Protein AF-A0A1Y5KPS5-F1 (afdb_monomer)

Sequence (48 aa):
MNSPEPIVIVDGARTPIGSFGGAFKDVPAHELGATAAKAALDRAGVPG

Structure (mmCIF, N/CA/C/O backbone):
data_AF-A0A1Y5KPS5-F1
#
_entry.id   AF-A0A1Y5KPS5-F1
#
loop_
_atom_site.group_PDB
_atom_site.id
_atom_site.type_symbol
_atom_site.label_atom_id
_atom_site.label_alt_id
_atom_site.label_comp_id
_atom_site.label_asym_id
_atom_site.label_entity_id
_atom_site.label_seq_id
_atom_site.pdbx_PDB_ins_code
_atom_site.Cartn_x
_atom_site.Cartn_y
_atom_site.Cartn_z
_atom_site.occupancy
_atom_site.B_iso_or_equiv
_atom_site.auth_seq_id
_atom_site.auth_comp_id
_atom_site.auth_asym_id
_atom_site.auth_atom_id
_atom_site.pdbx_PDB_model_num
ATOM 1 N N . MET A 1 1 ? 2.928 15.524 21.664 1.00 61.97 1 MET A N 1
ATOM 2 C CA . MET A 1 1 ? 2.469 14.175 22.063 1.00 61.97 1 MET A CA 1
ATOM 3 C C . MET A 1 1 ? 1.482 14.296 23.221 1.00 61.97 1 MET A C 1
ATOM 5 O O . MET A 1 1 ? 1.774 13.825 24.305 1.00 61.97 1 MET A O 1
ATOM 9 N N . ASN A 1 2 ? 0.352 14.984 23.027 1.00 70.25 2 ASN A N 1
ATOM 10 C CA . ASN A 1 2 ? -0.596 15.248 24.122 1.00 70.25 2 ASN A CA 1
ATOM 11 C C . ASN A 1 2 ? -2.059 15.157 23.658 1.00 70.25 2 ASN A C 1
ATOM 13 O O . ASN A 1 2 ? -2.911 15.909 24.126 1.00 70.25 2 ASN A O 1
ATOM 17 N N . SER A 1 3 ? -2.333 14.265 22.702 1.00 75.06 3 SER A N 1
ATOM 18 C CA . SER A 1 3 ? -3.708 13.930 22.335 1.00 75.06 3 SER A CA 1
ATOM 19 C C . SER A 1 3 ? -4.336 13.133 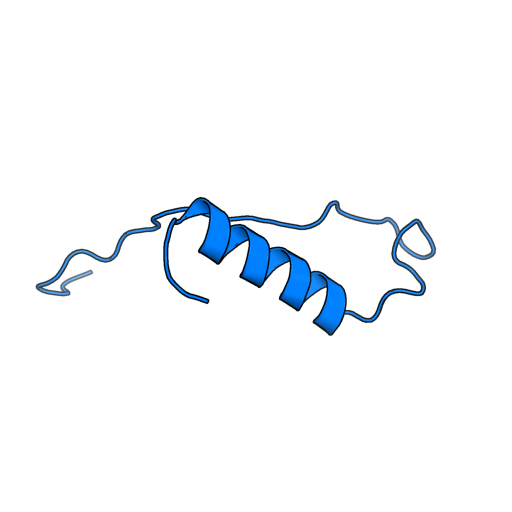23.484 1.00 75.06 3 SER A C 1
ATOM 21 O O . SER A 1 3 ? -3.691 12.200 23.967 1.00 75.06 3 SER A O 1
ATOM 23 N N . PRO A 1 4 ? -5.550 13.487 23.943 1.00 82.44 4 PRO A N 1
ATOM 24 C CA . PRO A 1 4 ? -6.241 12.750 25.003 1.00 82.44 4 PRO A CA 1
ATOM 25 C C . PRO A 1 4 ? -6.600 11.321 24.570 1.00 82.44 4 PRO A C 1
ATOM 27 O O . PRO A 1 4 ? -6.730 10.436 25.411 1.00 82.44 4 PRO A O 1
ATOM 30 N N . GLU A 1 5 ? -6.706 11.090 23.261 1.00 89.00 5 GLU A N 1
ATOM 31 C CA . GLU A 1 5 ? -6.937 9.782 22.659 1.00 89.00 5 GLU A CA 1
ATOM 32 C C . GLU A 1 5 ? -5.627 9.222 22.074 1.00 89.00 5 GLU A C 1
ATOM 34 O O . GLU A 1 5 ? -4.897 9.951 21.385 1.00 89.00 5 GLU A O 1
ATOM 39 N N . PRO A 1 6 ? -5.298 7.944 22.337 1.00 89.94 6 PRO A N 1
ATOM 40 C CA . PRO A 1 6 ? -4.087 7.322 21.820 1.00 89.94 6 PRO A CA 1
ATOM 41 C C . PRO A 1 6 ? -4.176 7.133 20.301 1.00 89.94 6 PRO A C 1
ATOM 43 O O . PRO A 1 6 ? -5.105 6.510 19.792 1.00 89.94 6 PRO A O 1
ATOM 46 N N . ILE A 1 7 ? -3.172 7.628 19.571 1.00 92.62 7 ILE A N 1
ATOM 47 C CA . ILE A 1 7 ? -3.011 7.343 18.140 1.00 92.62 7 ILE A CA 1
ATOM 48 C C . ILE A 1 7 ? -2.192 6.064 17.993 1.00 92.62 7 ILE A C 1
ATOM 50 O O . ILE A 1 7 ? -1.067 5.983 18.487 1.00 92.62 7 ILE A O 1
ATOM 54 N N . VAL A 1 8 ? -2.755 5.078 17.298 1.00 94.06 8 VAL A N 1
ATOM 5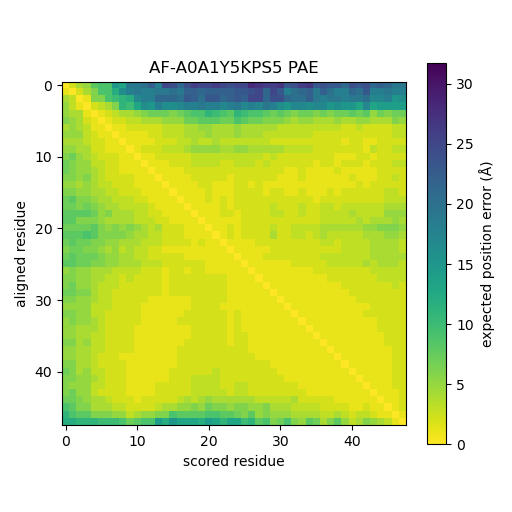5 C CA . VAL A 1 8 ? -2.151 3.756 17.101 1.00 94.06 8 VAL A CA 1
ATOM 56 C C . VAL A 1 8 ? -2.087 3.394 15.618 1.00 94.06 8 VAL A C 1
ATOM 58 O O . VAL A 1 8 ? -2.920 3.829 14.826 1.00 94.06 8 VAL A O 1
ATOM 61 N N . ILE A 1 9 ? -1.097 2.580 15.246 1.00 95.75 9 ILE A N 1
ATOM 62 C CA . ILE A 1 9 ? -1.035 1.919 13.937 1.00 95.75 9 ILE A CA 1
ATOM 63 C C . ILE A 1 9 ? -1.646 0.532 14.119 1.00 95.75 9 ILE A C 1
ATOM 65 O O . ILE A 1 9 ? -1.105 -0.273 14.873 1.00 95.75 9 ILE A O 1
ATOM 69 N N . VAL A 1 10 ? -2.779 0.280 13.464 1.00 95.75 10 VAL A N 1
ATOM 70 C CA . VAL A 1 10 ? -3.512 -0.991 13.584 1.00 95.75 10 VAL A CA 1
ATOM 71 C C . VAL A 1 10 ? -2.870 -2.077 12.720 1.00 95.75 10 VAL A C 1
ATOM 73 O O . VAL A 1 10 ? -2.593 -3.162 13.215 1.00 95.75 10 VAL A O 1
ATOM 76 N N . ASP A 1 11 ? -2.589 -1.769 11.451 1.00 97.81 11 ASP A N 1
ATOM 77 C CA . ASP A 1 11 ? -1.826 -2.620 10.531 1.00 97.81 11 ASP A CA 1
ATOM 78 C C . ASP A 1 11 ? -1.282 -1.775 9.356 1.00 97.81 11 ASP A C 1
ATOM 80 O O . ASP A 1 11 ? -1.513 -0.564 9.280 1.00 97.81 11 ASP A O 1
ATOM 84 N N . GLY A 1 12 ? -0.559 -2.402 8.426 1.00 97.31 12 GLY A N 1
ATOM 85 C CA . GLY A 1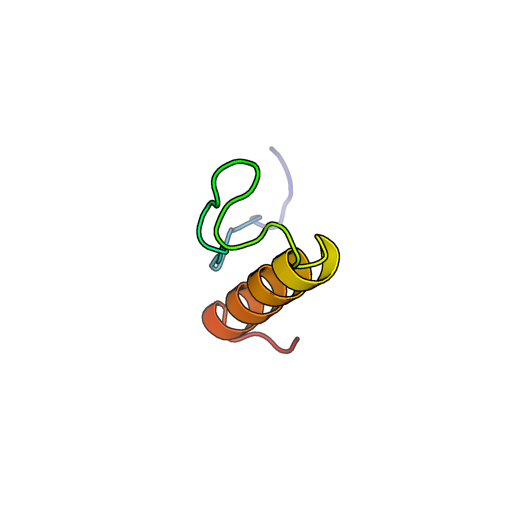 12 ? -0.072 -1.804 7.194 1.00 97.31 12 GLY A CA 1
ATOM 86 C C . GLY A 1 12 ? 0.230 -2.823 6.091 1.00 97.31 12 GLY A C 1
ATOM 87 O O . GLY A 1 12 ? 0.463 -4.017 6.299 1.00 97.31 12 GLY A O 1
ATOM 88 N N . ALA A 1 13 ? 0.272 -2.324 4.860 1.00 98.44 13 ALA A N 1
ATOM 89 C CA . ALA A 1 13 ? 0.672 -3.094 3.695 1.00 98.44 13 ALA A CA 1
ATOM 90 C C . ALA A 1 13 ? 1.500 -2.236 2.738 1.00 98.44 13 ALA A C 1
ATOM 92 O O . ALA A 1 13 ? 1.481 -1.007 2.778 1.00 98.44 13 ALA A O 1
ATOM 93 N N . ARG A 1 14 ? 2.246 -2.912 1.865 1.00 98.50 14 ARG A N 1
ATOM 94 C CA . ARG A 1 14 ? 3.022 -2.293 0.792 1.00 98.50 14 ARG A CA 1
ATOM 95 C C . ARG A 1 14 ? 3.072 -3.215 -0.411 1.00 98.50 14 ARG A C 1
ATOM 97 O O . ARG A 1 14 ? 3.000 -4.436 -0.262 1.00 98.50 14 ARG A O 1
ATOM 104 N N . THR A 1 15 ? 3.291 -2.639 -1.583 1.00 98.56 15 THR A N 1
ATOM 105 C CA . THR A 1 15 ? 3.698 -3.415 -2.753 1.00 98.56 15 THR A CA 1
ATOM 106 C C . THR A 1 15 ? 5.161 -3.871 -2.604 1.00 98.56 15 THR A C 1
ATOM 108 O O . THR A 1 15 ? 5.922 -3.336 -1.779 1.00 98.56 15 THR A O 1
ATOM 111 N N . PRO A 1 16 ? 5.610 -4.860 -3.393 1.00 98.25 16 PRO A N 1
ATOM 112 C CA . PRO A 1 16 ? 7.034 -5.082 -3.600 1.00 98.25 16 PRO A CA 1
ATOM 113 C C . PRO A 1 16 ? 7.699 -3.830 -4.191 1.00 98.25 16 PRO A C 1
ATOM 115 O O . PRO A 1 16 ? 7.040 -2.992 -4.808 1.00 98.25 16 PRO A O 1
ATOM 118 N N . ILE A 1 17 ? 9.011 -3.707 -4.001 1.00 97.88 17 ILE A N 1
ATOM 119 C CA . ILE A 1 17 ? 9.798 -2.623 -4.596 1.00 97.88 17 ILE A CA 1
ATOM 120 C C . ILE A 1 17 ? 10.321 -3.123 -5.942 1.00 97.88 17 ILE A C 1
ATOM 122 O O . ILE A 1 17 ? 10.972 -4.164 -6.001 1.00 97.88 17 ILE A O 1
ATOM 126 N N . GLY A 1 18 ? 10.016 -2.396 -7.016 1.00 96.81 18 GLY A N 1
ATOM 127 C CA . GLY A 1 18 ? 10.569 -2.655 -8.344 1.00 96.81 18 GLY A CA 1
ATOM 128 C C . GLY A 1 18 ? 11.810 -1.806 -8.605 1.00 96.81 18 GLY A C 1
ATOM 129 O O . GLY A 1 18 ? 11.861 -0.643 -8.211 1.00 96.81 18 GLY A O 1
ATOM 130 N N . SER A 1 19 ? 12.792 -2.371 -9.304 1.00 98.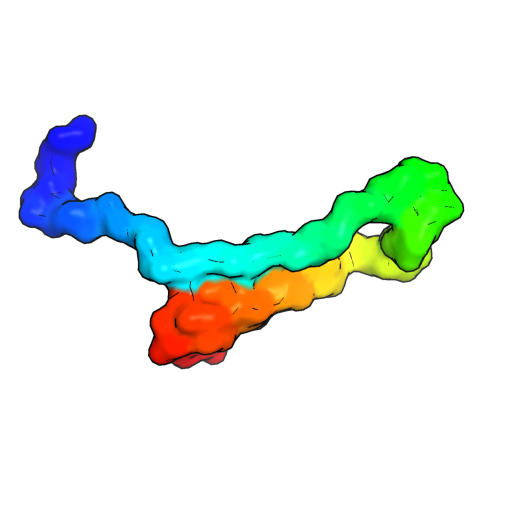12 19 SER A N 1
ATOM 131 C CA . SER A 1 19 ? 13.906 -1.598 -9.863 1.00 98.12 19 SER A CA 1
ATOM 132 C C . SER A 1 19 ? 13.432 -0.698 -11.006 1.00 98.12 19 SER A C 1
ATOM 134 O O . SER A 1 19 ? 12.411 -0.969 -11.646 1.00 98.12 19 SER A O 1
ATOM 136 N N . PHE A 1 20 ? 14.200 0.351 -11.302 1.00 97.06 20 PHE A N 1
ATOM 137 C CA . PHE A 1 20 ? 13.950 1.216 -12.453 1.00 97.06 20 PHE A CA 1
ATOM 138 C C . PHE A 1 20 ? 13.895 0.398 -13.755 1.00 97.06 20 PHE A C 1
ATOM 140 O O . PHE A 1 20 ? 14.779 -0.418 -14.011 1.00 97.06 20 PHE A O 1
ATOM 147 N N . GLY A 1 21 ? 12.835 0.579 -14.550 1.00 97.19 21 GLY A N 1
ATOM 148 C CA . GLY A 1 21 ? 12.596 -0.212 -15.764 1.00 97.19 21 GLY A CA 1
ATOM 149 C C . GLY A 1 21 ? 12.259 -1.692 -15.520 1.00 97.19 21 GLY A C 1
ATOM 150 O O . GLY A 1 21 ? 12.308 -2.480 -16.458 1.00 97.19 21 GLY A O 1
ATOM 151 N N . GLY A 1 22 ? 11.942 -2.081 -14.280 1.00 97.75 22 GLY A N 1
ATOM 152 C CA . GLY A 1 22 ? 11.665 -3.463 -13.886 1.00 97.75 22 GLY A CA 1
ATOM 153 C C . GLY A 1 22 ? 10.177 -3.820 -13.819 1.00 97.75 22 GLY A C 1
ATOM 154 O O . GLY A 1 22 ? 9.357 -3.333 -14.594 1.00 97.75 22 GLY A O 1
ATOM 155 N N . ALA A 1 23 ? 9.832 -4.676 -12.852 1.00 97.50 23 ALA A N 1
ATOM 156 C CA . ALA A 1 23 ? 8.539 -5.364 -12.746 1.00 97.50 23 ALA A CA 1
ATOM 157 C C . ALA A 1 23 ? 7.292 -4.460 -12.723 1.00 97.50 23 ALA A C 1
ATOM 159 O O . ALA A 1 23 ? 6.220 -4.906 -13.114 1.00 97.50 23 ALA A O 1
ATOM 160 N N . PHE A 1 24 ? 7.420 -3.206 -12.283 1.00 97.81 24 PHE A N 1
ATOM 161 C CA . PHE A 1 24 ? 6.301 -2.258 -12.191 1.00 97.81 24 PHE A CA 1
ATOM 162 C C . PHE A 1 24 ? 6.433 -1.068 -13.149 1.00 97.81 24 PHE A C 1
ATOM 164 O O . PHE A 1 24 ? 5.745 -0.070 -12.967 1.00 97.81 24 PHE A O 1
ATOM 171 N N . LYS A 1 25 ? 7.315 -1.139 -14.160 1.00 98.06 25 LYS A N 1
ATOM 172 C CA . LYS A 1 25 ? 7.604 -0.003 -15.057 1.00 98.06 25 LYS A CA 1
ATOM 173 C C . LYS A 1 25 ? 6.376 0.517 -15.816 1.00 98.06 25 LYS A C 1
ATOM 175 O O . LYS A 1 25 ? 6.317 1.701 -16.119 1.00 98.06 25 LYS A O 1
ATOM 180 N N . ASP A 1 26 ? 5.428 -0.371 -16.112 1.00 98.25 26 ASP A N 1
ATOM 181 C CA . ASP A 1 26 ? 4.216 -0.060 -16.875 1.00 98.25 26 ASP A CA 1
ATOM 182 C C . ASP A 1 26 ? 2.982 0.102 -15.968 1.00 98.25 26 ASP A C 1
ATOM 184 O O . ASP A 1 26 ? 1.884 0.328 -16.467 1.00 98.25 26 ASP A O 1
ATOM 188 N N . VAL A 1 27 ? 3.139 -0.020 -14.642 1.00 98.19 27 VAL A N 1
ATOM 189 C CA . VAL A 1 27 ? 2.028 0.106 -13.689 1.00 98.19 27 VAL A CA 1
ATOM 190 C C . VAL A 1 27 ? 1.936 1.556 -13.203 1.00 98.19 27 VAL A C 1
ATOM 192 O O . VAL A 1 27 ? 2.907 2.070 -12.638 1.00 98.19 27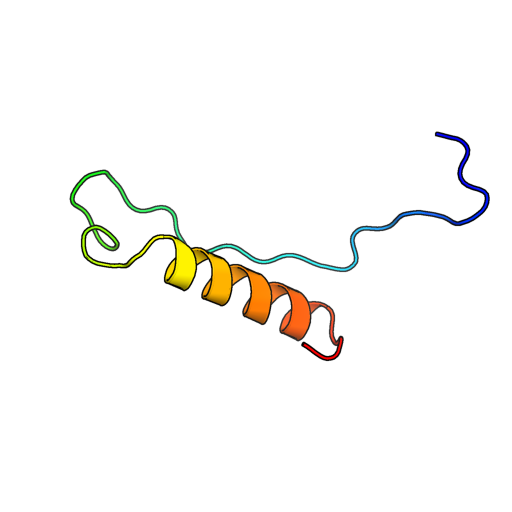 VAL A O 1
ATOM 195 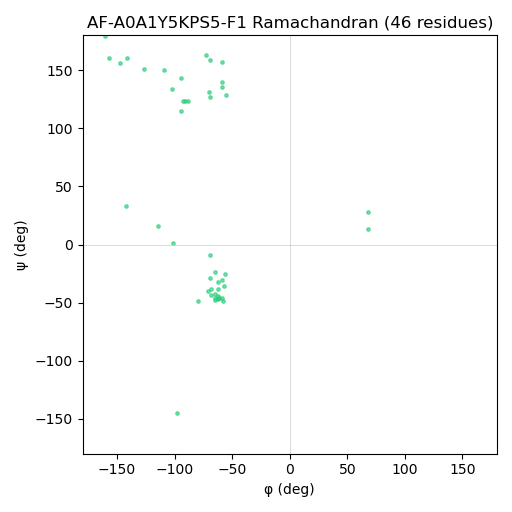N N . PRO A 1 28 ? 0.787 2.236 -13.364 1.00 98.38 28 PRO A N 1
ATOM 196 C CA . PRO A 1 28 ? 0.596 3.578 -12.832 1.00 98.38 28 PRO A CA 1
ATOM 197 C C . PRO A 1 28 ? 0.777 3.634 -11.309 1.00 98.38 28 PRO A C 1
ATOM 199 O O . PRO A 1 28 ? 0.287 2.785 -10.565 1.00 98.38 28 PRO A O 1
ATOM 202 N N . ALA A 1 29 ? 1.420 4.694 -10.812 1.00 97.88 29 ALA A N 1
ATOM 203 C CA . ALA A 1 29 ? 1.727 4.836 -9.385 1.00 97.88 29 ALA A CA 1
ATOM 204 C C . ALA A 1 29 ? 0.481 4.781 -8.479 1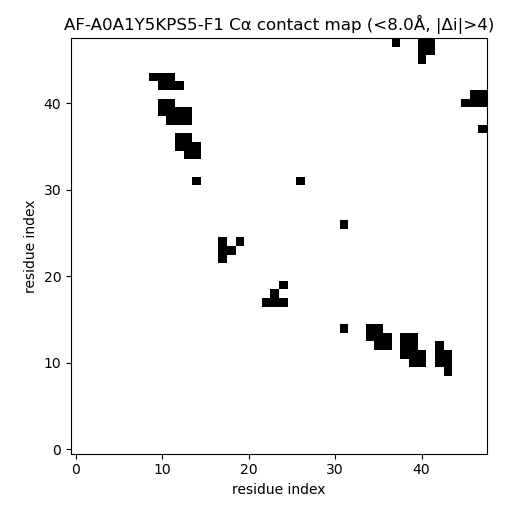.00 97.88 29 ALA A C 1
ATOM 206 O O . ALA A 1 29 ? 0.530 4.229 -7.379 1.00 97.88 29 ALA A O 1
ATOM 207 N N . HIS A 1 30 ? -0.646 5.323 -8.945 1.00 98.50 30 HIS A N 1
ATOM 208 C CA . HIS A 1 30 ? -1.893 5.313 -8.186 1.00 98.50 30 HIS A CA 1
ATOM 209 C C . HIS A 1 30 ? -2.494 3.906 -8.057 1.00 98.50 30 HIS A C 1
ATOM 211 O O . HIS A 1 30 ? -3.129 3.628 -7.045 1.00 98.50 30 HIS A O 1
ATOM 217 N N . GLU A 1 31 ? -2.259 2.997 -9.008 1.00 98.62 31 GLU A N 1
ATOM 218 C CA . GLU A 1 31 ? -2.702 1.601 -8.898 1.00 98.62 31 GLU A CA 1
ATOM 219 C C . GLU A 1 31 ? -1.885 0.836 -7.850 1.00 98.62 31 GLU A C 1
ATOM 221 O O . GLU A 1 31 ? -2.448 0.090 -7.044 1.00 98.62 31 GLU A O 1
ATOM 226 N N . LEU A 1 32 ? -0.568 1.074 -7.785 1.00 98.69 32 LEU A N 1
ATOM 227 C CA . LEU A 1 32 ? 0.292 0.533 -6.724 1.00 98.69 32 LEU A CA 1
ATOM 228 C C . LEU A 1 32 ? -0.133 1.067 -5.348 1.00 98.69 32 LEU A C 1
ATOM 230 O O . LEU A 1 32 ? -0.260 0.299 -4.393 1.00 98.69 32 LEU A O 1
ATOM 234 N N . GLY A 1 33 ? -0.413 2.371 -5.261 1.00 98.38 33 GLY A N 1
ATOM 235 C CA . GLY A 1 33 ? -0.928 3.009 -4.050 1.00 98.38 33 GLY A CA 1
ATOM 236 C C . GLY A 1 33 ? -2.285 2.449 -3.624 1.00 98.38 33 GLY A C 1
ATOM 237 O O . GLY A 1 33 ? -2.459 2.083 -2.465 1.00 98.38 33 GLY A O 1
ATOM 238 N N . ALA A 1 34 ? -3.222 2.302 -4.563 1.00 98.50 34 ALA A N 1
ATOM 239 C CA . ALA A 1 34 ? -4.533 1.714 -4.305 1.00 98.50 34 ALA A CA 1
ATOM 240 C C . ALA A 1 34 ? -4.422 0.254 -3.844 1.00 98.50 34 ALA A C 1
ATOM 242 O O . ALA A 1 34 ? -5.141 -0.157 -2.937 1.00 98.50 34 ALA A O 1
ATOM 243 N N . THR A 1 35 ? -3.498 -0.517 -4.421 1.00 98.44 35 THR A N 1
ATOM 244 C CA . THR A 1 35 ? -3.227 -1.899 -4.003 1.00 98.44 35 THR A CA 1
ATOM 245 C C . THR A 1 35 ? -2.729 -1.951 -2.559 1.00 98.44 35 THR A C 1
ATOM 247 O O . THR A 1 35 ? -3.235 -2.737 -1.760 1.00 98.44 35 THR A O 1
ATOM 250 N N . ALA A 1 36 ? -1.773 -1.090 -2.198 1.00 98.50 36 ALA A N 1
ATOM 251 C CA . ALA A 1 36 ? -1.258 -1.009 -0.833 1.00 98.50 36 ALA A CA 1
ATOM 252 C C . ALA A 1 36 ? -2.330 -0.540 0.167 1.00 98.50 36 ALA A C 1
ATOM 254 O O . ALA A 1 36 ? -2.450 -1.126 1.240 1.00 98.50 36 ALA A O 1
ATOM 255 N N . ALA A 1 37 ? -3.128 0.471 -0.189 1.00 97.88 37 ALA A N 1
ATOM 256 C CA . ALA A 1 37 ? -4.180 1.011 0.669 1.00 97.88 37 ALA A CA 1
ATOM 257 C C . ALA A 1 37 ? -5.289 -0.014 0.943 1.00 97.88 37 ALA A C 1
ATOM 259 O O . ALA A 1 37 ? -5.629 -0.240 2.102 1.00 97.88 37 ALA A O 1
ATOM 260 N N . LYS A 1 38 ? -5.794 -0.690 -0.099 1.00 98.12 38 LYS A N 1
ATOM 261 C CA . LYS A 1 38 ? -6.805 -1.751 0.046 1.00 98.12 38 LYS A CA 1
ATOM 262 C C . LYS A 1 38 ? -6.304 -2.873 0.949 1.00 98.12 38 LYS A C 1
ATOM 264 O O . LYS A 1 38 ? -6.955 -3.206 1.928 1.00 98.12 38 LYS A O 1
ATOM 269 N N . ALA A 1 39 ? -5.091 -3.366 0.696 1.00 98.25 39 ALA A N 1
ATOM 270 C CA . ALA A 1 39 ? -4.505 -4.417 1.520 1.00 98.25 39 ALA A CA 1
ATOM 271 C C . ALA A 1 39 ? -4.285 -3.983 2.982 1.00 98.25 39 ALA A C 1
ATOM 273 O O . ALA A 1 39 ? -4.370 -4.820 3.875 1.00 98.25 39 ALA A O 1
ATOM 274 N N . ALA A 1 40 ? -3.987 -2.707 3.246 1.00 98.31 40 ALA A N 1
ATOM 275 C CA . ALA A 1 40 ? -3.843 -2.203 4.611 1.00 98.31 40 ALA A CA 1
ATOM 276 C C . ALA A 1 40 ? -5.187 -2.183 5.357 1.00 98.31 40 ALA A C 1
ATOM 278 O O . ALA A 1 40 ? -5.240 -2.612 6.506 1.00 98.31 40 ALA A O 1
ATOM 279 N N . LEU A 1 41 ? -6.262 -1.739 4.695 1.00 98.00 41 LEU A N 1
ATOM 280 C CA . LEU A 1 41 ? -7.622 -1.733 5.249 1.00 98.00 41 LEU A CA 1
ATOM 281 C C . LEU A 1 41 ? -8.124 -3.160 5.508 1.00 98.00 41 LEU A C 1
ATOM 283 O O . LEU A 1 41 ? -8.581 -3.454 6.612 1.00 98.00 41 LEU A O 1
ATOM 287 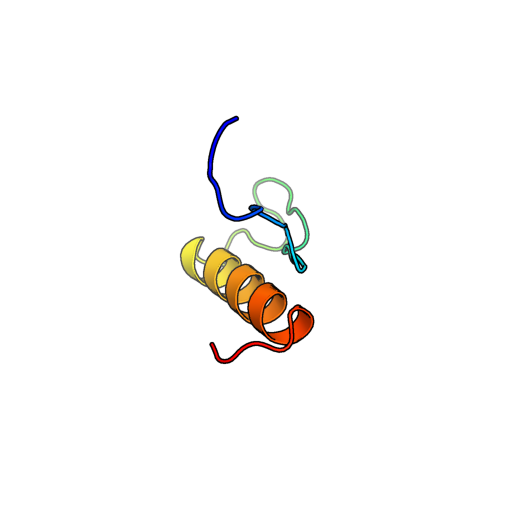N N . ASP A 1 42 ? -7.935 -4.061 4.537 1.00 97.81 42 ASP A N 1
AT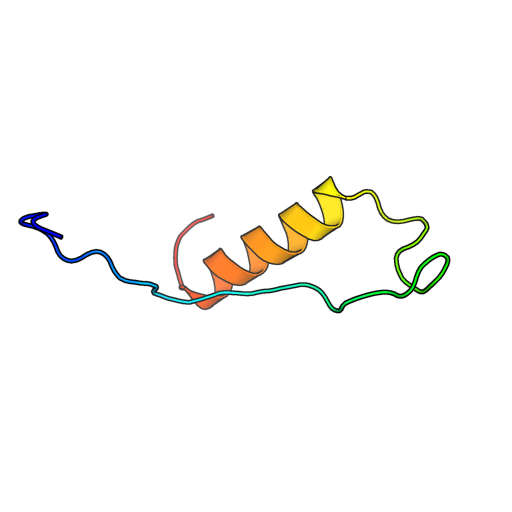OM 288 C CA . ASP A 1 42 ? -8.323 -5.472 4.645 1.00 97.81 42 ASP A CA 1
ATOM 289 C C . ASP A 1 42 ? -7.633 -6.159 5.834 1.00 97.81 42 ASP A C 1
ATOM 291 O O . ASP A 1 42 ? -8.276 -6.858 6.616 1.00 97.81 42 ASP A O 1
ATOM 295 N N . ARG A 1 43 ? -6.320 -5.943 6.003 1.00 98.06 43 ARG A N 1
ATOM 296 C CA . ARG A 1 43 ? -5.541 -6.512 7.118 1.00 98.06 43 ARG A CA 1
ATOM 297 C C . ARG A 1 43 ? -5.918 -5.916 8.468 1.00 98.06 43 ARG A C 1
ATOM 299 O O . ARG A 1 43 ? -6.014 -6.645 9.449 1.00 98.06 43 ARG A O 1
ATOM 306 N N . ALA A 1 44 ? -6.185 -4.611 8.499 1.00 98.06 44 ALA A N 1
ATOM 307 C CA . ALA A 1 44 ? -6.681 -3.931 9.688 1.00 98.06 44 ALA A CA 1
ATOM 308 C C . ALA A 1 44 ? -8.125 -4.335 10.047 1.00 98.06 44 ALA A C 1
ATOM 310 O O . ALA A 1 44 ? -8.600 -3.973 11.124 1.00 98.06 44 ALA A O 1
ATOM 311 N N . GLY A 1 45 ? -8.824 -5.079 9.179 1.00 97.12 45 GLY A N 1
ATOM 312 C CA . GLY A 1 45 ? -10.184 -5.559 9.422 1.00 97.12 45 GLY A CA 1
ATOM 313 C C . GLY A 1 45 ? -11.221 -4.436 9.459 1.00 97.12 45 GLY A C 1
ATOM 314 O O . GLY A 1 45 ? -12.234 -4.561 10.148 1.00 97.12 45 GLY A O 1
ATOM 315 N N . VAL A 1 46 ? -10.963 -3.331 8.754 1.00 94.88 46 VAL A N 1
ATOM 316 C CA . VAL A 1 46 ? -11.842 -2.155 8.707 1.00 94.88 46 VAL A CA 1
ATOM 317 C C . VAL A 1 46 ? -12.510 -2.020 7.334 1.00 94.88 46 VAL A C 1
ATOM 319 O O . VAL A 1 46 ? -11.918 -2.421 6.332 1.00 94.88 46 VAL A O 1
ATOM 322 N N . PRO A 1 47 ? -13.727 -1.449 7.250 1.00 91.88 47 PRO A N 1
ATOM 323 C CA . PRO A 1 47 ? -14.351 -1.134 5.967 1.00 91.88 47 PRO A CA 1
ATOM 324 C C . PRO A 1 47 ? -13.484 -0.171 5.147 1.00 91.88 47 PRO A C 1
ATOM 326 O O . PRO A 1 47 ? -12.970 0.809 5.695 1.00 91.88 47 PRO A O 1
ATOM 329 N N . GLY A 1 48 ? -13.336 -0.465 3.853 1.00 78.81 48 GLY A N 1
ATOM 330 C CA . GLY A 1 48 ? -12.586 0.350 2.895 1.00 78.81 48 GLY A CA 1
ATOM 331 C C . GLY A 1 48 ? -13.447 1.148 1.933 1.00 78.81 48 GLY A C 1
ATOM 332 O O . GLY A 1 48 ? -14.640 0.807 1.772 1.00 78.81 48 GLY A O 1
#

Foldseek 3Di:
DDDPDDDDQLFFFADDDADDVGDCPPPDPVVRVVVRVVVRCVSSVHDD

Radius of gyration: 14.84 Å; Cα contacts (8 Å, |Δi|>4): 35; chains: 1; bounding box: 28×22×42 Å

pLDDT: mean 94.65, std 7.8, range [61.97, 98.69]

Mean predicted aligned error: 3.94 Å

Solvent-accessible surface area (backbone atoms only — not comparable to full-atom values): 3237 Å² total; per-residue (Å²): 144,80,66,95,64,87,88,80,85,84,60,75,52,70,68,86,89,59,59,91,86,39,90,49,64,87,55,59,69,66,58,53,49,50,52,17,51,52,49,17,29,60,72,49,71,46,94,123

Secondary structure (DSSP, 8-state):
---SSPP-------PPPPPTTSTTTTS-HHHHHHHHHHHHHHHHT---